Protein AF-A0A7V0TA65-F1 (afdb_monomer_lite)

Foldseek 3Di:
DDDDDDDPVVVVVVVVVVVVVVVVVVVVPDQDPVLCVCVVVCVVVLVLVVNLVSLVVCCVPRPDPLALLVSLLSNLVSCLSVVVLVSNLVSLVSNLVQLVVLVVVVVVCVVVCVPRNCVPGRDNDDPVSNVVSVVSND

Structure (mmCIF, N/CA/C/O backbone):
data_AF-A0A7V0TA65-F1
#
_entry.id   AF-A0A7V0TA65-F1
#
loop_
_atom_site.group_PDB
_atom_site.id
_atom_site.type_symbol
_atom_site.label_atom_id
_atom_site.label_alt_id
_atom_site.label_comp_id
_atom_site.label_asym_id
_atom_site.label_entity_id
_atom_site.label_seq_id
_atom_site.pdbx_PDB_ins_code
_atom_site.Cartn_x
_atom_site.Cartn_y
_atom_site.Cartn_z
_atom_site.occupancy
_atom_site.B_iso_or_equiv
_atom_site.auth_seq_id
_atom_site.auth_comp_id
_atom_site.auth_asym_id
_atom_site.auth_atom_id
_atom_site.pdbx_PDB_model_num
ATOM 1 N N . MET A 1 1 ? -48.095 17.249 35.371 1.00 42.44 1 MET A N 1
ATOM 2 C CA . MET A 1 1 ? -46.787 17.511 34.733 1.00 42.44 1 MET A CA 1
ATOM 3 C C . MET A 1 1 ? -47.054 17.743 33.255 1.00 42.44 1 MET A C 1
ATOM 5 O O . MET A 1 1 ? -47.384 16.795 32.558 1.00 42.44 1 MET A O 1
ATOM 9 N N . VAL A 1 2 ? -47.081 19.003 32.816 1.00 49.28 2 VAL A N 1
ATOM 10 C CA . VAL A 1 2 ? -47.398 19.366 31.425 1.00 49.28 2 VAL A CA 1
ATOM 11 C C . VAL A 1 2 ? -46.087 19.382 30.645 1.00 49.28 2 VAL A C 1
ATOM 13 O O . VAL A 1 2 ? -45.233 20.221 30.912 1.00 49.28 2 VAL A O 1
ATOM 16 N N . ASN A 1 3 ? -45.913 18.438 29.719 1.00 54.88 3 ASN A N 1
ATOM 17 C CA . ASN A 1 3 ? -44.840 18.503 28.731 1.00 54.88 3 ASN A CA 1
ATOM 18 C C . ASN A 1 3 ? -45.183 19.612 27.732 1.00 54.88 3 ASN A C 1
ATOM 20 O O . ASN A 1 3 ? -46.124 19.488 26.949 1.00 54.88 3 ASN A O 1
ATOM 24 N N . SER A 1 4 ? -44.438 20.712 27.789 1.00 61.41 4 SER A N 1
ATOM 25 C CA . SER A 1 4 ? -44.542 21.827 26.852 1.00 61.41 4 SER A CA 1
ATOM 26 C C . SER A 1 4 ? -44.168 21.357 25.443 1.00 61.41 4 SER A C 1
ATOM 28 O O . SER A 1 4 ? -43.025 20.970 25.202 1.00 61.41 4 SER A O 1
ATOM 30 N N . MET A 1 5 ? -45.123 21.378 24.507 1.00 60.41 5 MET A N 1
ATOM 31 C CA . MET A 1 5 ? -44.861 21.075 23.095 1.00 60.41 5 MET A CA 1
ATOM 32 C C . MET A 1 5 ? -43.841 22.072 22.515 1.00 60.41 5 MET A C 1
ATOM 34 O O . MET A 1 5 ? -43.979 23.280 22.734 1.00 60.41 5 MET A O 1
ATOM 38 N N . PRO A 1 6 ? -42.831 21.607 21.759 1.00 61.62 6 PRO A N 1
ATOM 39 C CA . PRO A 1 6 ? -41.876 22.498 21.118 1.00 61.62 6 PRO A CA 1
ATOM 40 C C . PRO A 1 6 ? -42.574 23.367 20.062 1.00 61.62 6 PRO A C 1
ATOM 42 O O . PRO A 1 6 ? -43.416 22.903 19.295 1.00 61.62 6 PRO A O 1
ATOM 45 N N . SER A 1 7 ? -42.208 24.651 20.019 1.00 71.94 7 SER A N 1
ATOM 46 C CA . SER A 1 7 ? -42.700 25.613 19.024 1.00 71.94 7 SER A CA 1
ATOM 47 C C . SER A 1 7 ? -42.449 25.117 17.594 1.00 71.94 7 SER A C 1
ATOM 49 O O . SER A 1 7 ? -41.381 24.583 17.295 1.00 71.94 7 SER A O 1
ATOM 51 N N . VAL A 1 8 ? -43.393 25.368 16.677 1.00 72.94 8 VAL A N 1
ATOM 52 C CA . VAL A 1 8 ? -43.311 24.995 15.247 1.00 72.94 8 VAL A CA 1
ATOM 53 C C . VAL A 1 8 ? -42.021 25.506 14.585 1.00 72.94 8 VAL A C 1
ATOM 55 O O . VAL A 1 8 ? -41.465 24.851 13.705 1.00 72.94 8 VAL A O 1
ATOM 58 N N . LYS A 1 9 ? -41.491 26.652 15.039 1.00 75.56 9 LYS A N 1
ATOM 59 C CA . LYS A 1 9 ? -40.189 27.172 14.585 1.00 75.56 9 LYS A CA 1
ATOM 60 C C . LYS A 1 9 ? -39.020 26.279 15.022 1.00 75.56 9 LYS A C 1
ATOM 62 O O . LYS A 1 9 ? -38.102 26.074 14.237 1.00 75.56 9 LYS A O 1
ATOM 67 N N . GLY A 1 10 ? -39.081 25.714 16.228 1.00 78.31 10 GLY A N 1
ATOM 68 C CA . GLY A 1 10 ? -38.089 24.768 16.746 1.00 78.31 10 GLY A CA 1
ATOM 69 C C . GLY A 1 10 ? -38.078 23.444 15.981 1.00 78.31 10 GLY A C 1
ATOM 70 O O . GLY A 1 10 ? -37.007 22.925 15.691 1.00 78.31 10 GLY A O 1
ATOM 71 N N . ILE A 1 11 ? -39.250 22.954 15.558 1.00 83.00 11 ILE A N 1
ATOM 72 C CA . ILE A 1 11 ? -39.364 21.745 14.721 1.00 83.00 11 ILE A CA 1
ATOM 73 C C . ILE A 1 11 ? -38.694 21.957 13.355 1.00 83.00 11 ILE A C 1
ATOM 75 O O . ILE A 1 11 ? -37.941 21.097 12.903 1.00 83.00 11 ILE A O 1
ATOM 79 N N . LYS A 1 12 ? -38.897 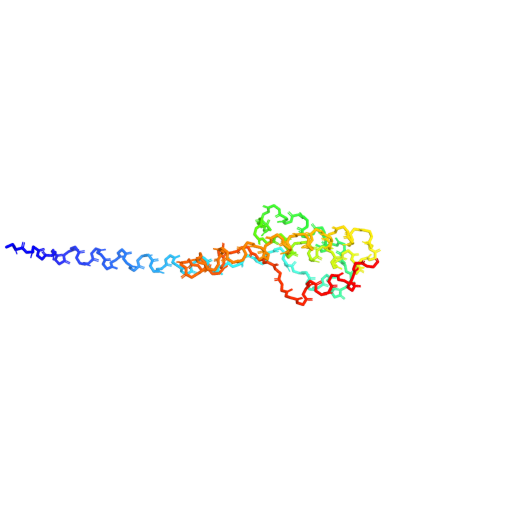23.122 12.721 1.00 84.75 12 LYS A N 1
ATOM 80 C CA . LYS A 1 12 ? -38.238 23.447 11.445 1.00 84.75 12 LYS A CA 1
ATOM 81 C C . LYS A 1 12 ? -36.722 23.585 11.586 1.00 84.75 12 LYS A C 1
ATOM 83 O O . LYS A 1 12 ? -35.996 23.067 10.748 1.00 84.75 12 LYS A O 1
ATOM 88 N N . ILE A 1 13 ? -36.238 24.233 12.650 1.00 88.06 13 ILE A N 1
ATOM 89 C CA . ILE A 1 13 ? -34.795 24.343 12.929 1.00 88.06 13 ILE A CA 1
ATOM 90 C C . ILE A 1 13 ? -34.179 22.951 13.124 1.00 88.06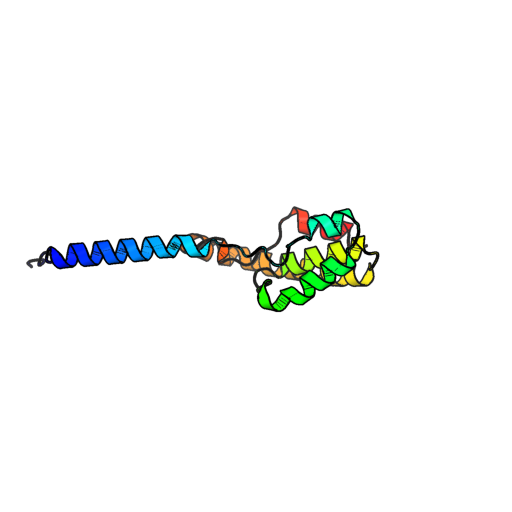 13 ILE A C 1
ATOM 92 O O . ILE A 1 13 ? -33.125 22.674 12.557 1.00 88.06 13 ILE A O 1
ATOM 96 N N . LEU A 1 14 ? -34.859 22.060 13.853 1.00 88.19 14 LEU A N 1
ATOM 97 C CA . LEU A 1 14 ? -34.402 20.686 14.057 1.00 88.19 14 LEU A CA 1
ATOM 98 C C . LEU A 1 14 ? -34.383 19.884 12.745 1.00 88.19 14 LEU A C 1
ATOM 100 O O . LEU A 1 14 ? -33.422 19.165 12.492 1.00 88.19 14 LEU A O 1
ATOM 104 N N . GLN A 1 15 ? -35.391 20.049 11.879 1.00 87.38 15 GLN A N 1
ATOM 105 C CA . GLN A 1 15 ? -35.395 19.438 10.544 1.00 87.38 15 GLN A CA 1
ATOM 106 C C . GLN A 1 15 ? -34.244 19.944 9.668 1.00 87.38 15 GLN A C 1
ATOM 108 O O . GLN A 1 15 ? -33.572 19.132 9.039 1.00 87.38 15 GLN A O 1
ATOM 113 N N . TYR A 1 16 ? -33.976 21.254 9.634 1.00 91.88 16 TYR A N 1
ATOM 114 C CA . TYR A 1 16 ? -32.860 21.795 8.850 1.00 91.88 16 TYR A CA 1
ATOM 115 C C . TYR A 1 16 ? -31.499 21.343 9.389 1.00 91.88 16 TYR A C 1
ATOM 117 O O . TYR A 1 16 ? -30.620 21.010 8.598 1.00 91.88 16 TYR A O 1
ATOM 125 N N . ALA A 1 17 ? -31.336 21.267 10.713 1.00 90.44 17 ALA A N 1
ATOM 126 C CA . ALA A 1 17 ? -30.125 20.737 11.336 1.00 90.44 17 ALA A CA 1
ATOM 127 C C . ALA A 1 17 ? -29.915 19.251 10.999 1.00 90.44 17 ALA A C 1
ATOM 129 O O . ALA A 1 17 ? -28.808 18.854 10.645 1.00 90.44 17 ALA A O 1
ATOM 130 N N . LEU A 1 18 ? -30.980 18.443 11.034 1.00 89.56 18 LEU A N 1
ATOM 131 C CA . LEU A 1 18 ? -30.920 17.028 10.668 1.00 89.56 18 LEU A CA 1
ATOM 132 C C . LEU A 1 18 ? -30.574 16.832 9.183 1.00 89.56 18 LEU A C 1
ATOM 134 O O . LEU A 1 18 ? -29.729 16.004 8.859 1.00 89.56 18 LEU A O 1
ATOM 138 N N . ILE A 1 19 ? -31.171 17.625 8.285 1.00 88.12 19 ILE A N 1
ATOM 139 C CA . ILE A 1 19 ? -30.848 17.606 6.849 1.00 88.12 19 ILE A CA 1
ATOM 140 C C . ILE A 1 19 ? -29.378 17.986 6.622 1.00 88.12 19 ILE A C 1
ATOM 142 O O . ILE A 1 19 ? -28.698 17.326 5.842 1.00 88.12 19 ILE A O 1
ATOM 146 N N . LEU A 1 20 ? -28.860 18.996 7.329 1.00 85.25 20 LEU A N 1
ATOM 147 C CA . LEU A 1 20 ? -27.457 19.405 7.218 1.00 85.25 20 LEU A CA 1
ATOM 148 C C . LEU A 1 20 ? -26.494 18.283 7.650 1.00 85.25 20 LEU A C 1
ATOM 150 O O . LEU A 1 20 ? -25.510 18.032 6.960 1.00 85.25 20 LEU A O 1
ATOM 154 N N . ILE A 1 21 ? -26.811 17.571 8.738 1.00 83.38 21 ILE A N 1
ATOM 155 C CA . ILE A 1 21 ? -26.018 16.432 9.235 1.00 83.38 21 ILE A CA 1
ATOM 156 C C . ILE A 1 21 ? -25.995 15.289 8.209 1.00 83.38 21 ILE A C 1
ATOM 158 O O . ILE A 1 21 ? -24.928 14.752 7.906 1.00 83.38 21 ILE A O 1
ATOM 162 N N . ILE A 1 22 ? -27.148 14.952 7.625 1.00 80.75 22 ILE A N 1
ATOM 163 C CA . ILE A 1 22 ? -27.251 13.883 6.618 1.00 80.75 22 ILE A CA 1
ATOM 164 C C . ILE A 1 22 ? -26.439 14.235 5.364 1.00 80.75 22 ILE A C 1
ATOM 166 O O . ILE A 1 22 ? -25.742 13.379 4.826 1.00 80.75 22 ILE A O 1
ATOM 170 N N . MET A 1 23 ? -26.456 15.499 4.928 1.00 74.56 23 MET A N 1
ATOM 171 C CA . MET A 1 23 ? -25.696 15.938 3.750 1.00 74.56 23 MET A CA 1
ATOM 172 C C . MET A 1 23 ? -24.175 15.872 3.963 1.00 74.56 23 MET A C 1
ATOM 174 O O . MET A 1 23 ? -23.442 15.598 3.014 1.00 74.56 23 MET A O 1
ATOM 178 N N . THR A 1 24 ? -23.682 16.063 5.192 1.00 68.44 24 THR A N 1
ATOM 179 C CA . THR A 1 24 ? -22.245 15.907 5.493 1.00 68.44 24 THR A CA 1
ATOM 180 C C . THR A 1 24 ? -21.780 14.452 5.570 1.00 68.44 24 THR A C 1
ATOM 182 O O . THR A 1 24 ? -20.591 14.189 5.400 1.00 68.44 24 THR A O 1
ATOM 185 N N . ALA A 1 25 ? -22.690 13.495 5.771 1.00 66.69 25 ALA A N 1
ATOM 186 C CA . ALA A 1 25 ? -22.336 12.084 5.912 1.00 66.69 25 ALA A CA 1
ATOM 187 C C . ALA A 1 25 ? -21.866 11.435 4.594 1.00 66.69 25 ALA A C 1
ATOM 189 O O . ALA A 1 25 ? -21.043 10.527 4.634 1.00 66.69 25 ALA A O 1
ATOM 190 N N . CYS A 1 26 ? -22.319 11.914 3.428 1.00 64.06 26 CYS A N 1
ATOM 191 C CA . CYS A 1 26 ? -21.926 11.340 2.133 1.00 64.06 26 CYS A CA 1
ATOM 192 C C . CYS A 1 26 ? -20.501 11.719 1.686 1.00 64.06 26 CYS A C 1
ATOM 194 O O . CYS A 1 26 ? -19.891 10.983 0.913 1.00 64.06 26 CYS A O 1
ATOM 196 N N . ALA A 1 27 ? -19.945 12.837 2.166 1.00 59.72 27 ALA A N 1
ATOM 197 C CA . ALA A 1 27 ? -18.637 13.337 1.720 1.00 59.72 27 ALA A CA 1
ATOM 198 C C . ALA A 1 27 ? -17.440 12.523 2.258 1.00 59.72 27 ALA A C 1
ATOM 200 O O . ALA A 1 27 ? -16.347 12.599 1.707 1.00 59.72 27 ALA A O 1
ATOM 201 N N . SER A 1 28 ? -17.635 11.721 3.309 1.00 56.84 28 SER A N 1
ATOM 202 C CA . SER A 1 28 ? -16.578 10.929 3.961 1.00 56.84 28 SER A CA 1
ATOM 203 C C . SER A 1 28 ? -16.194 9.640 3.217 1.00 56.84 28 SER A C 1
ATOM 205 O O . SER A 1 28 ? -15.320 8.907 3.674 1.00 56.84 28 SER A O 1
ATOM 207 N N . THR A 1 29 ? -16.830 9.358 2.075 1.00 59.06 29 THR A N 1
ATOM 208 C CA . THR A 1 29 ? -16.591 8.154 1.256 1.00 59.06 29 THR A CA 1
ATOM 209 C C . THR A 1 29 ? -15.639 8.385 0.079 1.00 59.06 29 THR A C 1
ATOM 211 O O . THR A 1 29 ? -15.370 7.458 -0.679 1.00 59.06 29 THR A O 1
ATOM 214 N N . GLN A 1 30 ? -15.114 9.601 -0.095 1.00 60.34 30 GLN A N 1
ATOM 215 C CA . GLN A 1 30 ? -14.204 9.905 -1.196 1.00 60.34 30 GLN A CA 1
ATOM 216 C C . GLN A 1 30 ? -12.795 9.358 -0.914 1.00 60.34 30 GLN A C 1
ATOM 218 O O . GLN A 1 30 ? -12.036 9.935 -0.137 1.00 60.34 30 GLN A O 1
ATOM 223 N N . THR A 1 31 ? -12.450 8.250 -1.569 1.00 64.56 31 THR A N 1
ATOM 224 C CA . THR A 1 31 ? -11.084 7.713 -1.624 1.00 64.56 31 THR A CA 1
ATOM 225 C C . THR A 1 31 ? -10.272 8.493 -2.659 1.00 64.56 31 THR A C 1
ATOM 227 O O . THR A 1 31 ? -10.676 8.587 -3.817 1.00 64.56 31 THR A O 1
ATOM 230 N N . SER A 1 32 ? -9.136 9.063 -2.248 1.00 66.81 32 SER A N 1
ATOM 231 C CA . SER A 1 32 ? -8.153 9.661 -3.161 1.00 66.81 32 SER A CA 1
ATOM 232 C C . SER A 1 32 ? -7.434 8.552 -3.932 1.00 66.81 32 SER A C 1
ATOM 234 O O . SER A 1 32 ? -6.937 7.602 -3.327 1.00 66.81 32 SER A O 1
ATOM 236 N N . THR A 1 33 ? -7.401 8.655 -5.261 1.00 75.44 33 THR A N 1
ATOM 237 C CA . THR A 1 33 ? -6.678 7.727 -6.151 1.00 75.44 33 THR A CA 1
ATOM 238 C C . THR A 1 33 ? -5.551 8.426 -6.913 1.00 75.44 33 THR A C 1
ATOM 240 O O . THR A 1 33 ? -5.027 7.876 -7.881 1.00 75.44 33 THR A O 1
ATOM 243 N N . GLU A 1 34 ? -5.187 9.653 -6.523 1.00 76.62 34 GLU A N 1
ATOM 244 C CA . GLU A 1 34 ? -4.168 10.458 -7.213 1.00 76.62 34 GLU A CA 1
ATOM 245 C C . GLU A 1 34 ? -2.804 9.750 -7.242 1.00 76.62 34 GLU A C 1
ATOM 247 O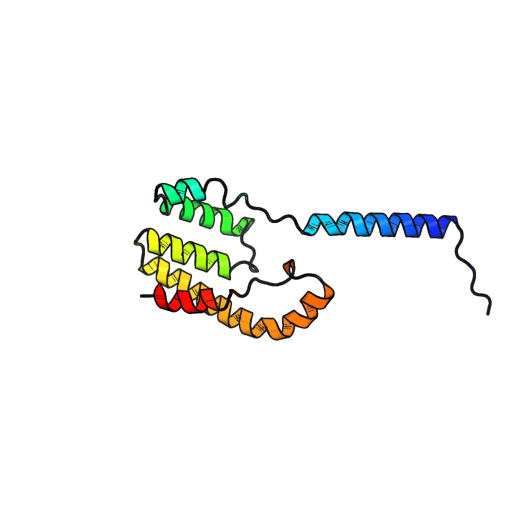 O . GLU A 1 34 ? -2.089 9.814 -8.242 1.00 76.62 34 GLU A O 1
ATOM 252 N N . GLN A 1 35 ? -2.473 9.006 -6.184 1.00 73.94 35 GLN A N 1
ATOM 253 C CA . GLN A 1 35 ? -1.250 8.211 -6.066 1.00 73.94 35 GLN A CA 1
ATOM 254 C C . GLN A 1 35 ? -1.133 7.078 -7.090 1.00 73.94 35 GLN A C 1
ATOM 256 O O . GLN A 1 35 ? -0.025 6.600 -7.305 1.00 73.94 35 GLN A O 1
ATOM 261 N N . PHE A 1 36 ? -2.233 6.684 -7.736 1.00 81.31 36 PHE A N 1
ATOM 262 C CA . PHE A 1 36 ? -2.258 5.635 -8.760 1.00 81.31 36 PHE A CA 1
ATOM 263 C C . PHE A 1 36 ? -2.440 6.188 -10.179 1.00 81.31 36 PHE A C 1
ATOM 265 O O . PHE A 1 36 ? -2.658 5.442 -11.138 1.00 81.31 36 PHE A O 1
ATOM 272 N N . ALA A 1 37 ? -2.380 7.514 -10.346 1.00 85.62 37 ALA A N 1
ATOM 273 C CA . ALA A 1 37 ? -2.520 8.130 -11.655 1.00 85.62 37 ALA A CA 1
ATOM 274 C C . ALA A 1 37 ? -1.446 7.594 -12.617 1.00 85.62 37 ALA A C 1
ATOM 276 O O . ALA A 1 37 ? -0.251 7.719 -12.355 1.00 85.62 37 ALA A O 1
ATOM 277 N N . ASN A 1 38 ? -1.889 7.035 -13.748 1.00 88.94 38 ASN A N 1
ATOM 278 C CA . ASN A 1 38 ? -1.059 6.428 -14.800 1.00 88.94 38 ASN A CA 1
ATOM 279 C C . ASN A 1 38 ? -0.272 5.169 -14.396 1.00 88.94 38 ASN A C 1
ATOM 281 O O . ASN A 1 38 ? 0.489 4.658 -15.219 1.00 88.94 38 ASN A O 1
ATOM 285 N N . THR A 1 39 ? -0.477 4.631 -13.191 1.00 90.00 39 THR A N 1
ATOM 286 C CA . THR A 1 39 ? 0.232 3.434 -12.722 1.00 90.00 39 THR A CA 1
ATOM 287 C C . THR A 1 39 ? 0.018 2.243 -13.659 1.00 90.00 39 THR A C 1
ATOM 289 O O . THR A 1 39 ? 0.986 1.571 -13.999 1.00 90.00 39 THR A O 1
ATOM 292 N N . ASP A 1 40 ? -1.198 2.035 -14.172 1.00 90.38 40 ASP A N 1
ATOM 293 C CA . ASP A 1 40 ? -1.497 0.931 -15.098 1.00 90.38 40 ASP A CA 1
ATOM 294 C C . ASP A 1 40 ? -0.641 0.969 -16.374 1.00 90.38 40 ASP A C 1
ATOM 296 O O . ASP A 1 40 ? -0.098 -0.052 -16.794 1.00 90.38 40 ASP A O 1
ATOM 300 N N . ASP A 1 41 ? -0.473 2.144 -16.988 1.00 93.56 41 ASP A N 1
ATOM 301 C CA . ASP A 1 41 ? 0.343 2.302 -18.199 1.00 93.56 41 ASP A CA 1
ATOM 302 C C . ASP A 1 41 ? 1.828 2.034 -17.915 1.00 93.56 41 ASP A C 1
ATOM 304 O O . ASP A 1 41 ? 2.513 1.389 -18.712 1.00 93.56 41 ASP A O 1
ATOM 308 N N . MET A 1 42 ? 2.316 2.467 -16.752 1.00 94.31 42 MET A N 1
ATOM 309 C CA . MET A 1 42 ? 3.690 2.221 -16.311 1.00 94.31 42 MET A CA 1
ATOM 310 C C . MET A 1 42 ? 3.927 0.728 -16.058 1.00 94.31 42 MET A C 1
ATOM 312 O O . MET A 1 42 ? 4.912 0.172 -16.545 1.00 94.31 42 MET A O 1
ATOM 316 N N . LEU A 1 43 ? 2.988 0.050 -15.389 1.00 93.75 43 LEU A N 1
ATOM 317 C CA . LEU A 1 43 ? 3.040 -1.394 -15.149 1.00 93.75 43 LEU A CA 1
ATOM 318 C C . LEU A 1 43 ? 3.004 -2.199 -16.451 1.00 93.75 43 LEU A C 1
ATOM 320 O O . LEU A 1 43 ? 3.796 -3.127 -16.613 1.00 93.75 43 LEU A O 1
ATOM 324 N N . LEU A 1 44 ? 2.149 -1.823 -17.407 1.00 93.69 44 LEU A N 1
ATOM 325 C CA . LEU A 1 44 ? 2.073 -2.474 -18.722 1.00 93.69 44 LEU A CA 1
ATOM 326 C C . LEU A 1 44 ? 3.376 -2.353 -19.524 1.00 93.69 44 LEU A C 1
ATOM 328 O O . LEU A 1 44 ? 3.681 -3.221 -20.342 1.00 93.69 44 LEU A O 1
ATOM 332 N N . ARG A 1 45 ? 4.155 -1.294 -19.289 1.00 95.81 45 ARG A N 1
ATOM 333 C CA . ARG A 1 45 ? 5.477 -1.081 -19.901 1.00 95.81 45 ARG A CA 1
ATOM 334 C C . ARG A 1 45 ? 6.623 -1.703 -19.099 1.00 95.81 45 ARG A C 1
ATOM 336 O O . ARG A 1 45 ? 7.762 -1.645 -19.556 1.00 95.81 45 ARG A O 1
ATOM 343 N N . GLY A 1 46 ? 6.340 -2.286 -17.932 1.00 94.56 46 GLY A N 1
ATOM 344 C CA . GLY A 1 46 ? 7.349 -2.822 -17.017 1.00 94.56 46 GLY A CA 1
ATOM 345 C C . GLY A 1 46 ? 8.155 -1.747 -16.279 1.00 94.56 46 GLY A C 1
ATOM 346 O O . GLY A 1 46 ? 9.232 -2.039 -15.764 1.00 94.56 46 GLY A O 1
ATOM 347 N N . ASP A 1 47 ? 7.666 -0.505 -16.219 1.00 96.50 47 ASP A N 1
ATOM 348 C CA . ASP A 1 47 ? 8.327 0.601 -15.517 1.00 96.50 47 ASP A CA 1
ATOM 349 C C . ASP A 1 47 ? 8.014 0.576 -14.012 1.00 96.50 47 ASP A C 1
ATOM 351 O O . ASP A 1 47 ? 7.411 1.484 -13.435 1.00 96.50 47 ASP A O 1
ATOM 355 N N . TYR A 1 48 ? 8.410 -0.517 -13.360 1.00 96.56 48 TYR A N 1
ATOM 356 C CA . TYR A 1 48 ? 8.171 -0.730 -11.933 1.00 96.56 48 TYR A CA 1
ATOM 357 C C . TYR A 1 48 ? 8.886 0.311 -11.069 1.00 96.56 48 TYR A C 1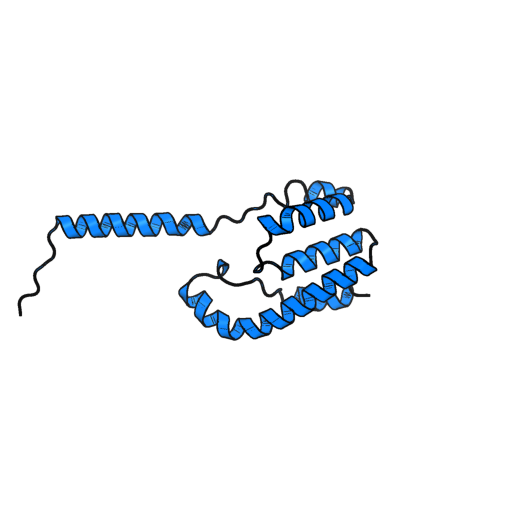
ATOM 359 O O . TYR A 1 48 ? 8.366 0.724 -10.036 1.00 96.56 48 TYR A O 1
ATOM 367 N N . GLN A 1 49 ? 10.068 0.768 -11.496 1.00 96.44 49 GLN A N 1
ATOM 368 C CA . GLN A 1 49 ? 10.870 1.718 -10.730 1.00 96.44 49 GLN A CA 1
ATOM 369 C C . GLN A 1 49 ? 10.184 3.080 -10.616 1.00 96.44 49 GLN A C 1
ATOM 371 O O . GLN A 1 49 ? 10.209 3.687 -9.543 1.00 96.44 49 GLN A O 1
ATOM 376 N N . ALA A 1 50 ? 9.550 3.553 -11.689 1.00 95.25 50 ALA A N 1
ATOM 377 C CA . ALA A 1 50 ? 8.826 4.810 -11.641 1.00 95.25 50 ALA A CA 1
ATOM 378 C C . ALA A 1 50 ? 7.559 4.708 -10.770 1.00 95.25 50 ALA A C 1
ATOM 380 O O . ALA A 1 50 ? 7.265 5.647 -10.029 1.00 95.25 50 ALA A O 1
ATOM 381 N N . VAL A 1 51 ? 6.870 3.557 -10.767 1.00 95.50 51 VAL A N 1
ATOM 382 C CA . VAL A 1 51 ? 5.733 3.311 -9.857 1.00 95.50 51 VAL A CA 1
ATOM 383 C C . VAL A 1 51 ? 6.196 3.265 -8.397 1.00 95.50 51 VAL A C 1
ATOM 385 O O . VAL A 1 51 ? 5.582 3.897 -7.543 1.00 95.50 51 VAL A O 1
ATOM 388 N N . ILE A 1 52 ? 7.320 2.604 -8.097 1.00 96.06 52 ILE A N 1
ATOM 389 C CA . ILE A 1 52 ? 7.918 2.603 -6.749 1.00 96.06 52 ILE A CA 1
ATOM 390 C C . ILE A 1 52 ? 8.156 4.038 -6.270 1.00 96.06 52 ILE A C 1
ATOM 392 O O . ILE A 1 52 ? 7.710 4.411 -5.187 1.00 96.06 52 ILE A O 1
ATOM 396 N N . SER A 1 53 ? 8.802 4.870 -7.092 1.00 94.88 53 SER A N 1
ATOM 397 C CA . SER A 1 53 ? 9.069 6.269 -6.737 1.00 94.88 53 SER A CA 1
ATOM 398 C C . SER A 1 53 ? 7.791 7.091 -6.544 1.00 94.88 53 SER A C 1
ATOM 400 O O . SER A 1 53 ? 7.745 7.941 -5.655 1.00 94.88 53 SER A O 1
ATOM 402 N N . GLN A 1 54 ? 6.746 6.832 -7.337 1.00 92.62 54 GLN A N 1
ATOM 403 C CA . GLN A 1 54 ? 5.432 7.457 -7.173 1.00 92.62 54 GLN A CA 1
ATOM 404 C C . GLN A 1 54 ? 4.806 7.104 -5.816 1.00 92.62 54 GLN A C 1
ATOM 406 O O . GLN A 1 54 ? 4.371 8.004 -5.093 1.00 92.62 54 GLN A O 1
ATOM 411 N N . LEU A 1 55 ? 4.796 5.821 -5.444 1.00 91.62 55 LEU A N 1
ATOM 412 C CA . LEU A 1 55 ? 4.219 5.352 -4.181 1.00 91.62 55 LEU A CA 1
ATOM 413 C C . LEU A 1 55 ? 5.008 5.855 -2.967 1.00 91.62 55 LEU A C 1
ATOM 415 O O . LEU A 1 55 ? 4.409 6.334 -2.003 1.00 91.62 55 LEU A O 1
ATOM 419 N N . GLU A 1 56 ? 6.341 5.816 -3.018 1.00 92.31 56 GLU A N 1
ATOM 420 C CA . GLU A 1 56 ? 7.197 6.330 -1.943 1.00 92.31 56 GLU A CA 1
ATOM 421 C C . GLU A 1 56 ? 7.010 7.841 -1.733 1.00 92.31 56 GLU A C 1
ATOM 423 O O . GLU A 1 56 ? 6.934 8.301 -0.592 1.00 92.31 56 GLU A O 1
ATOM 428 N N . ALA A 1 57 ? 6.873 8.618 -2.813 1.00 90.62 57 ALA A N 1
ATOM 429 C CA . ALA A 1 57 ? 6.612 10.057 -2.731 1.00 90.62 57 ALA A CA 1
ATOM 430 C C . ALA A 1 57 ? 5.216 10.373 -2.168 1.00 90.62 57 ALA A C 1
ATOM 432 O O . ALA A 1 57 ? 5.031 11.389 -1.495 1.00 90.62 57 ALA A O 1
ATOM 433 N N . ALA A 1 58 ? 4.239 9.503 -2.426 1.00 86.25 58 ALA A N 1
ATOM 434 C CA . ALA A 1 58 ? 2.874 9.645 -1.934 1.00 86.25 58 ALA A CA 1
ATOM 435 C C . ALA A 1 58 ? 2.697 9.175 -0.481 1.00 86.25 58 ALA A C 1
ATOM 437 O O . ALA A 1 58 ? 1.679 9.506 0.128 1.00 86.25 58 ALA A O 1
ATOM 438 N N . LYS A 1 59 ? 3.668 8.446 0.090 1.00 83.62 59 LYS A N 1
ATOM 439 C CA . LYS A 1 59 ? 3.570 7.793 1.405 1.00 83.62 59 LYS A CA 1
ATOM 440 C C . LYS A 1 59 ? 2.957 8.686 2.484 1.00 83.62 59 LYS A C 1
ATOM 442 O O . LYS A 1 59 ? 1.928 8.348 3.046 1.00 83.62 59 LYS A O 1
ATOM 447 N N . GLU A 1 60 ? 3.552 9.845 2.745 1.00 77.31 60 GLU A N 1
ATOM 448 C CA . GLU A 1 60 ? 3.132 10.705 3.862 1.00 77.31 60 GLU A CA 1
ATOM 449 C C . GLU A 1 60 ? 1.797 11.432 3.612 1.00 77.31 60 GLU A C 1
ATOM 451 O O . GLU A 1 60 ? 1.146 11.875 4.559 1.00 77.31 60 GLU A O 1
ATOM 456 N N . LYS A 1 61 ? 1.381 11.583 2.346 1.00 74.44 61 LYS A N 1
ATOM 457 C CA . LYS A 1 61 ? 0.163 12.319 1.967 1.00 74.44 61 LYS A CA 1
ATOM 458 C C . LYS A 1 61 ? -1.046 11.395 1.813 1.00 74.44 61 LYS A C 1
ATOM 460 O O . LYS A 1 61 ? -2.140 11.751 2.248 1.00 74.44 61 LYS A O 1
ATOM 465 N N . GLU A 1 62 ? -0.846 10.232 1.204 1.00 70.06 62 GLU A N 1
ATOM 466 C CA . GLU A 1 62 ? -1.923 9.358 0.728 1.00 70.06 62 GLU A CA 1
ATOM 467 C C . GLU A 1 62 ? -1.996 8.038 1.513 1.00 70.06 62 GLU A C 1
ATOM 469 O O . GLU A 1 62 ? -3.092 7.516 1.703 1.00 70.06 62 GLU A O 1
ATOM 474 N N . TYR A 1 63 ? -0.877 7.534 2.054 1.00 70.62 63 TYR A N 1
ATOM 475 C CA . TYR A 1 63 ? -0.861 6.324 2.882 1.00 70.62 63 TYR A CA 1
ATOM 476 C C . TYR A 1 63 ? -0.878 6.684 4.363 1.00 70.62 63 TYR A C 1
ATOM 478 O O . TYR A 1 63 ? 0.145 6.922 5.009 1.00 70.62 63 TYR A O 1
ATOM 486 N N . LYS A 1 64 ? -2.078 6.704 4.937 1.00 74.81 64 LYS A N 1
ATOM 487 C CA . LYS A 1 64 ? -2.223 6.851 6.386 1.00 74.81 64 LYS A CA 1
ATOM 488 C C . LYS A 1 64 ? -1.736 5.578 7.076 1.00 74.81 64 LYS A C 1
ATOM 490 O O . LYS A 1 64 ? -1.707 4.505 6.482 1.00 74.81 64 LYS A O 1
ATOM 495 N N . ALA A 1 65 ? -1.438 5.671 8.374 1.00 71.38 65 ALA A N 1
ATOM 496 C CA . ALA A 1 65 ? -1.055 4.509 9.187 1.00 71.38 65 ALA A CA 1
ATOM 497 C C . ALA A 1 65 ? -2.040 3.327 9.054 1.00 71.38 65 ALA A C 1
ATOM 499 O O . ALA A 1 65 ? -1.630 2.171 9.126 1.00 71.38 65 ALA A O 1
ATOM 500 N N . LYS A 1 66 ? -3.318 3.635 8.797 1.00 73.81 66 LYS A N 1
ATOM 501 C CA . LYS A 1 66 ? -4.396 2.670 8.591 1.00 73.81 66 LYS A CA 1
ATOM 502 C C . LYS A 1 66 ? -4.277 1.830 7.307 1.00 73.81 66 LYS A C 1
ATOM 504 O O . LYS A 1 66 ? -4.851 0.752 7.243 1.00 73.81 66 LYS A O 1
ATOM 509 N N . ASP A 1 67 ? -3.514 2.300 6.320 1.00 83.81 67 ASP A N 1
ATOM 510 C CA . ASP A 1 67 ? -3.340 1.677 5.000 1.00 83.81 67 ASP A CA 1
ATOM 511 C C . ASP A 1 67 ? -1.935 1.047 4.857 1.00 83.81 67 ASP A C 1
ATOM 513 O O . ASP A 1 67 ? -1.478 0.729 3.759 1.00 83.81 67 ASP A O 1
ATOM 517 N N . ARG A 1 68 ? -1.214 0.871 5.977 1.00 89.25 68 ARG A N 1
ATOM 518 C CA . ARG A 1 68 ? 0.183 0.402 5.987 1.00 89.25 68 ARG A CA 1
ATOM 519 C C . ARG A 1 68 ? 0.370 -0.994 5.384 1.00 89.25 68 ARG A C 1
ATOM 521 O O . ARG A 1 68 ? 1.412 -1.239 4.790 1.00 89.25 68 ARG A O 1
ATOM 528 N N . VAL A 1 69 ? -0.614 -1.888 5.529 1.00 92.62 69 VAL A N 1
ATOM 529 C CA . VAL A 1 69 ? -0.556 -3.241 4.948 1.00 92.62 69 VAL A CA 1
ATOM 530 C C . VAL A 1 69 ? -0.506 -3.146 3.423 1.00 92.62 69 VAL A C 1
ATOM 532 O O . VAL A 1 69 ? 0.430 -3.673 2.830 1.00 92.62 69 VAL A O 1
ATOM 535 N N . LEU A 1 70 ? -1.421 -2.383 2.807 1.00 91.38 70 LEU A N 1
ATOM 536 C CA . LEU A 1 70 ? -1.437 -2.150 1.355 1.00 91.38 70 LEU A CA 1
ATOM 537 C C . LEU A 1 70 ? -0.127 -1.535 0.871 1.00 91.38 70 LEU A C 1
ATOM 539 O O . LEU A 1 70 ? 0.483 -2.041 -0.062 1.00 91.38 70 LEU A O 1
ATOM 543 N N . TYR A 1 71 ? 0.356 -0.498 1.560 1.00 92.62 71 TYR A N 1
ATOM 544 C CA . TYR A 1 71 ? 1.616 0.154 1.203 1.00 92.62 71 TYR A CA 1
ATOM 545 C C . TYR A 1 71 ? 2.794 -0.832 1.133 1.00 92.62 71 TYR A C 1
ATOM 547 O O . TYR A 1 71 ? 3.613 -0.781 0.213 1.00 92.62 71 TYR A O 1
ATOM 555 N N . TYR A 1 72 ? 2.900 -1.727 2.119 1.00 95.75 72 TYR A N 1
ATOM 556 C CA . TYR A 1 72 ? 3.974 -2.714 2.171 1.00 95.75 72 TYR A CA 1
ATOM 557 C C . TYR A 1 72 ? 3.794 -3.844 1.153 1.00 95.75 72 TYR A C 1
ATOM 559 O O . TYR A 1 72 ? 4.787 -4.263 0.559 1.00 95.75 72 TYR A O 1
ATOM 567 N N . LEU A 1 73 ? 2.563 -4.305 0.916 1.00 95.81 73 LEU A N 1
ATOM 568 C CA . LEU A 1 73 ? 2.267 -5.297 -0.119 1.00 95.81 73 LEU A CA 1
ATOM 569 C C . LEU A 1 73 ? 2.611 -4.763 -1.513 1.00 95.81 73 LEU A C 1
ATOM 571 O O . LEU A 1 73 ? 3.366 -5.410 -2.242 1.00 95.81 73 LEU A O 1
ATOM 575 N N . ASP A 1 74 ? 2.147 -3.559 -1.849 1.00 94.38 74 ASP A N 1
ATOM 576 C CA . ASP A 1 74 ? 2.367 -2.943 -3.159 1.00 94.38 74 ASP A CA 1
ATOM 577 C C . ASP 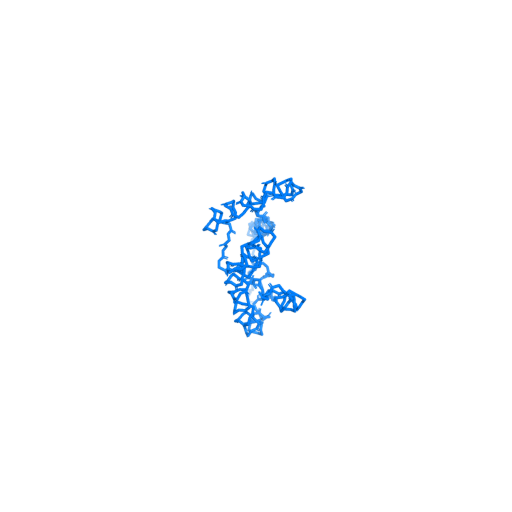A 1 74 ? 3.859 -2.750 -3.440 1.00 94.38 74 ASP A C 1
ATOM 579 O O . ASP A 1 74 ? 4.362 -3.182 -4.479 1.00 94.38 74 ASP A O 1
ATOM 583 N N . LEU A 1 75 ? 4.610 -2.165 -2.498 1.00 96.31 75 LEU A N 1
ATOM 584 C CA . LEU A 1 75 ? 6.056 -2.002 -2.669 1.00 96.31 75 LEU A CA 1
ATOM 585 C C . LEU A 1 75 ? 6.795 -3.337 -2.701 1.00 96.31 75 LEU A C 1
ATOM 587 O O . LEU A 1 75 ? 7.724 -3.493 -3.496 1.00 96.31 75 LEU A O 1
ATOM 591 N N . GLY A 1 76 ? 6.382 -4.308 -1.887 1.00 96.81 76 GLY A N 1
ATOM 592 C CA . GLY A 1 76 ? 6.937 -5.656 -1.911 1.00 96.81 76 GLY A CA 1
ATOM 593 C C . GLY A 1 76 ? 6.810 -6.300 -3.291 1.00 96.81 76 GLY A C 1
ATOM 594 O O . GLY A 1 76 ? 7.804 -6.778 -3.846 1.00 96.81 76 GLY A O 1
ATOM 595 N N . MET A 1 77 ? 5.619 -6.232 -3.886 1.00 96.88 77 MET A N 1
ATOM 596 C CA . MET A 1 77 ? 5.336 -6.781 -5.212 1.00 96.88 77 MET A CA 1
ATOM 597 C C . MET A 1 77 ? 6.028 -6.007 -6.334 1.00 96.88 77 MET A C 1
ATOM 599 O O . MET A 1 77 ? 6.616 -6.613 -7.230 1.00 96.88 77 MET A O 1
ATOM 603 N N . LEU A 1 78 ? 6.024 -4.675 -6.286 1.00 96.94 78 LEU A N 1
ATOM 604 C CA . LEU A 1 78 ? 6.723 -3.856 -7.277 1.00 96.94 78 LEU A CA 1
ATOM 605 C C . LEU A 1 78 ? 8.228 -4.121 -7.263 1.00 96.94 78 LEU A C 1
ATOM 607 O O . LEU A 1 78 ? 8.838 -4.270 -8.322 1.00 96.94 78 LEU A O 1
ATOM 611 N N . HIS A 1 79 ? 8.832 -4.235 -6.077 1.00 97.75 79 HIS A N 1
ATOM 612 C CA . HIS A 1 79 ? 10.236 -4.614 -5.960 1.00 97.75 79 HIS A CA 1
ATOM 613 C C . HIS A 1 79 ? 10.492 -6.034 -6.468 1.00 97.75 79 HIS A C 1
ATOM 615 O O . HIS A 1 79 ? 11.518 -6.241 -7.115 1.00 97.75 79 HIS A O 1
ATOM 621 N N . HIS A 1 80 ? 9.571 -6.978 -6.247 1.00 97.06 80 HIS A N 1
ATOM 622 C CA . HIS A 1 80 ? 9.673 -8.333 -6.791 1.00 97.06 80 HIS A CA 1
ATOM 623 C C . HIS A 1 80 ? 9.735 -8.311 -8.324 1.00 97.06 80 HIS A C 1
ATOM 625 O O . HIS A 1 80 ? 10.677 -8.831 -8.920 1.00 97.06 80 HIS A O 1
ATOM 631 N N . TYR A 1 81 ? 8.775 -7.645 -8.974 1.00 95.75 81 TYR A N 1
ATOM 632 C CA . TYR A 1 81 ? 8.726 -7.552 -10.437 1.00 95.75 81 TYR A CA 1
ATOM 633 C C . TYR A 1 81 ? 9.877 -6.729 -11.030 1.00 95.75 81 TYR A C 1
ATOM 635 O O . TYR A 1 81 ? 10.325 -7.005 -12.141 1.00 95.75 81 TYR A O 1
ATOM 643 N N . ALA A 1 82 ? 10.416 -5.772 -10.272 1.00 96.56 82 ALA A N 1
ATOM 644 C CA . ALA A 1 82 ? 11.628 -5.039 -10.630 1.00 96.56 82 ALA A CA 1
ATOM 645 C C . ALA A 1 82 ? 12.927 -5.859 -10.466 1.00 96.56 82 ALA A C 1
ATOM 647 O O . ALA A 1 82 ? 14.000 -5.353 -10.793 1.00 96.56 82 ALA A O 1
ATOM 648 N N . GLY A 1 83 ? 12.864 -7.087 -9.933 1.00 96.25 83 GLY A N 1
ATOM 649 C CA . GLY A 1 83 ? 14.031 -7.933 -9.650 1.00 96.25 83 GLY A CA 1
ATOM 650 C C . GLY A 1 83 ? 14.822 -7.531 -8.398 1.00 96.25 83 GLY A C 1
ATOM 651 O O . GLY A 1 83 ? 15.919 -8.036 -8.170 1.00 96.25 83 GLY A O 1
ATOM 652 N N . ASN A 1 84 ? 14.282 -6.631 -7.575 1.00 97.31 84 ASN A N 1
ATOM 653 C CA . ASN A 1 84 ? 14.884 -6.151 -6.331 1.00 97.31 84 ASN A CA 1
ATOM 654 C C . ASN A 1 84 ? 14.467 -7.045 -5.148 1.00 97.31 84 ASN A C 1
ATOM 656 O O . ASN A 1 84 ? 13.765 -6.591 -4.239 1.00 97.31 84 ASN A O 1
ATOM 660 N N . PHE A 1 85 ? 14.861 -8.318 -5.168 1.00 96.44 85 PHE A N 1
ATOM 661 C CA . PHE A 1 85 ? 14.344 -9.329 -4.239 1.00 96.44 85 PHE A CA 1
ATOM 662 C C . PHE A 1 85 ? 14.641 -9.033 -2.764 1.00 96.44 85 PHE A C 1
ATOM 664 O O . PHE A 1 85 ? 13.758 -9.226 -1.932 1.00 96.44 85 PHE A O 1
ATOM 671 N N . GLU A 1 86 ? 15.804 -8.473 -2.408 1.00 97.00 86 GLU A N 1
ATOM 672 C CA . GLU A 1 86 ? 16.072 -8.129 -1.002 1.00 97.00 86 GLU A CA 1
ATOM 673 C C . GLU A 1 86 ? 15.095 -7.071 -0.472 1.00 97.00 86 GLU A C 1
ATOM 675 O O . GLU A 1 86 ? 14.555 -7.213 0.626 1.00 97.00 86 GLU A O 1
ATOM 680 N N . LYS A 1 87 ? 14.825 -6.027 -1.267 1.00 97.38 87 LYS A N 1
ATOM 681 C CA . LYS A 1 87 ? 13.844 -4.993 -0.903 1.00 97.38 87 LYS A CA 1
ATOM 682 C C . LYS A 1 87 ? 12.424 -5.541 -0.903 1.00 97.38 87 LYS A C 1
ATOM 684 O O . LYS A 1 87 ? 11.636 -5.168 -0.039 1.00 97.38 87 LYS A O 1
ATOM 689 N N . SER A 1 88 ? 12.108 -6.421 -1.851 1.00 97.88 88 SER A N 1
ATOM 690 C CA . SER A 1 88 ? 10.826 -7.120 -1.886 1.0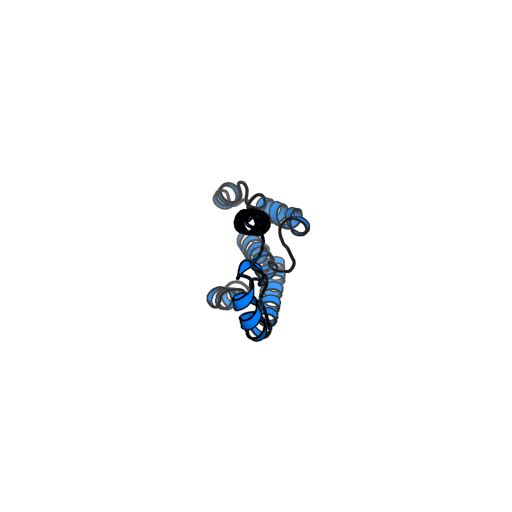0 97.88 88 SER A CA 1
ATOM 691 C C . SER A 1 88 ? 10.589 -7.854 -0.568 1.00 97.88 88 SER A C 1
ATOM 693 O O . SER A 1 88 ? 9.615 -7.563 0.122 1.00 97.88 88 SER A O 1
ATOM 695 N N . ASN A 1 89 ? 11.543 -8.687 -0.149 1.00 97.56 89 ASN A N 1
ATOM 696 C CA . ASN A 1 89 ? 11.458 -9.451 1.092 1.00 97.56 89 ASN A CA 1
ATOM 697 C C . ASN A 1 89 ? 11.355 -8.540 2.324 1.00 97.56 89 ASN A C 1
ATOM 699 O O . ASN A 1 89 ? 10.571 -8.824 3.226 1.00 97.56 89 ASN A O 1
ATOM 703 N N . GLU A 1 90 ? 12.072 -7.412 2.354 1.00 97.25 90 GLU A N 1
ATOM 704 C CA . GLU A 1 90 ? 11.958 -6.426 3.437 1.00 97.25 90 GLU A CA 1
ATOM 705 C C . GLU A 1 90 ? 10.538 -5.849 3.555 1.00 97.25 90 GLU A C 1
ATOM 707 O O . GLU A 1 90 ? 9.984 -5.770 4.655 1.00 97.25 90 GLU A O 1
ATOM 712 N N . PHE A 1 91 ? 9.938 -5.428 2.441 1.00 97.25 91 PHE A N 1
ATOM 713 C CA . PHE A 1 91 ? 8.592 -4.859 2.445 1.00 97.25 91 PHE A CA 1
ATOM 714 C C . PHE A 1 91 ? 7.521 -5.913 2.727 1.00 97.25 91 PHE A C 1
ATOM 716 O O . PHE A 1 91 ? 6.666 -5.685 3.580 1.00 97.25 91 PHE A O 1
ATOM 723 N N . LEU A 1 92 ? 7.613 -7.091 2.114 1.00 97.38 92 LEU A N 1
ATOM 724 C CA . LEU A 1 92 ? 6.691 -8.199 2.368 1.00 97.38 92 LEU A CA 1
ATOM 725 C C . LEU A 1 92 ? 6.778 -8.698 3.823 1.00 97.38 92 LEU A C 1
ATOM 727 O O . LEU A 1 92 ? 5.768 -9.075 4.410 1.00 97.38 92 LEU A O 1
ATOM 731 N N . GLN A 1 93 ? 7.953 -8.626 4.458 1.00 96.44 93 GLN A N 1
ATOM 732 C CA . GLN A 1 93 ? 8.095 -8.896 5.893 1.00 96.44 93 GLN A CA 1
ATOM 733 C C . GLN A 1 93 ? 7.386 -7.847 6.763 1.00 96.44 93 GLN A C 1
ATOM 735 O O . GLN A 1 93 ? 6.781 -8.190 7.777 1.00 96.44 93 GLN A O 1
ATOM 740 N N . LYS A 1 94 ? 7.442 -6.564 6.383 1.00 96.06 94 LYS A N 1
ATOM 741 C CA . LYS A 1 94 ? 6.690 -5.503 7.076 1.00 96.06 94 LYS A CA 1
ATOM 742 C C . LYS A 1 94 ? 5.181 -5.670 6.896 1.00 96.06 94 LYS A C 1
ATOM 744 O O . LYS A 1 94 ? 4.442 -5.371 7.830 1.00 96.06 94 LYS A O 1
ATOM 749 N N . ALA A 1 95 ? 4.739 -6.143 5.728 1.00 95.50 95 ALA A N 1
ATOM 750 C CA . ALA A 1 95 ? 3.340 -6.476 5.481 1.00 95.50 95 ALA A CA 1
ATOM 751 C C . ALA A 1 95 ? 2.866 -7.592 6.423 1.00 95.50 95 ALA A C 1
ATOM 753 O O . ALA A 1 95 ? 1.887 -7.382 7.129 1.00 95.50 95 ALA A O 1
ATOM 754 N N . GLU A 1 96 ? 3.609 -8.701 6.517 1.00 94.50 96 GLU A N 1
ATOM 755 C CA . GLU A 1 96 ? 3.306 -9.826 7.422 1.00 94.50 96 GLU A CA 1
ATOM 756 C C . GLU A 1 96 ? 3.107 -9.354 8.870 1.00 94.50 96 GLU A C 1
ATOM 758 O O . GLU A 1 96 ? 2.052 -9.567 9.463 1.00 94.50 96 GLU A O 1
ATOM 763 N N . TYR A 1 97 ? 4.067 -8.598 9.416 1.00 93.62 97 TYR A N 1
ATOM 764 C CA . TYR A 1 97 ? 3.956 -8.076 10.782 1.00 93.62 97 TYR A CA 1
ATOM 765 C C . TYR A 1 97 ? 2.755 -7.144 10.974 1.00 93.62 97 TYR A C 1
ATOM 767 O O . TYR A 1 97 ? 2.113 -7.156 12.025 1.00 93.62 97 TYR A O 1
ATOM 775 N N . ALA A 1 98 ? 2.440 -6.319 9.973 1.00 92.44 98 ALA A N 1
ATOM 776 C CA . ALA A 1 98 ? 1.296 -5.422 10.040 1.00 92.44 98 ALA A CA 1
ATOM 777 C C . ALA A 1 98 ? -0.041 -6.182 9.987 1.00 92.44 98 ALA A C 1
ATOM 779 O O . ALA A 1 98 ? -0.973 -5.777 10.689 1.00 92.44 98 ALA A O 1
ATOM 780 N N . ILE A 1 99 ? -0.122 -7.262 9.202 1.00 91.56 99 ILE A N 1
ATOM 781 C CA . ILE A 1 99 ? -1.279 -8.166 9.131 1.00 91.56 99 ILE A CA 1
ATOM 782 C C . ILE A 1 99 ? -1.480 -8.853 10.484 1.00 91.56 99 ILE A C 1
ATOM 784 O O . ILE A 1 99 ? -2.563 -8.751 11.057 1.00 91.56 99 ILE A O 1
ATOM 788 N N . GLU A 1 100 ? -0.437 -9.456 11.063 1.00 88.94 100 GLU A N 1
ATOM 789 C CA . GLU A 1 100 ? -0.506 -10.122 12.375 1.00 88.94 100 GLU A CA 1
ATOM 790 C C . GLU A 1 100 ? -0.982 -9.174 13.495 1.00 88.94 100 GLU A C 1
ATOM 792 O O . GLU A 1 100 ? -1.844 -9.515 14.320 1.00 88.94 100 GLU A O 1
ATOM 797 N N . GLU A 1 101 ? -0.454 -7.946 13.511 1.00 87.38 101 GLU A N 1
ATOM 798 C CA . GLU A 1 101 ? -0.835 -6.919 14.484 1.00 87.38 101 GLU A CA 1
ATOM 799 C C . GLU A 1 101 ? -2.317 -6.529 14.338 1.00 87.38 101 GLU A C 1
ATOM 801 O O . GLU A 1 101 ? -3.052 -6.424 15.329 1.00 87.38 101 GLU A O 1
ATOM 806 N N . LEU A 1 102 ? -2.785 -6.336 13.100 1.00 85.50 102 LEU A N 1
ATOM 807 C CA . LEU A 1 102 ? -4.156 -5.911 12.819 1.00 85.50 102 LEU A CA 1
ATOM 808 C C . LEU A 1 102 ? -5.176 -7.042 12.952 1.00 85.50 102 LEU A C 1
ATOM 810 O O . LEU A 1 102 ? -6.301 -6.776 13.386 1.00 85.50 102 LEU A O 1
ATOM 814 N N . PHE A 1 103 ? -4.784 -8.286 12.686 1.00 79.81 103 PHE A N 1
ATOM 815 C CA . PHE A 1 103 ? -5.596 -9.470 12.951 1.00 79.81 103 PHE A CA 1
ATOM 816 C C . PHE A 1 103 ? -5.967 -9.551 14.435 1.00 79.81 103 PHE A C 1
ATOM 818 O O . PHE A 1 103 ? -7.137 -9.714 14.782 1.00 79.81 103 PHE A O 1
ATOM 825 N N . THR A 1 104 ? -5.004 -9.308 15.326 1.00 70.50 104 THR A N 1
ATOM 826 C CA . THR A 1 104 ? -5.243 -9.271 16.778 1.00 70.50 104 THR A CA 1
ATOM 827 C C . THR A 1 104 ? -6.167 -8.109 17.184 1.00 70.50 104 THR A C 1
ATOM 829 O O . THR A 1 104 ? -7.022 -8.257 18.062 1.00 70.50 104 THR A O 1
ATOM 832 N N . ALA A 1 105 ? -6.044 -6.950 16.527 1.00 67.56 105 ALA A N 1
ATOM 833 C CA . ALA A 1 105 ? -6.880 -5.773 16.785 1.00 67.56 105 ALA A CA 1
ATOM 834 C C . ALA A 1 105 ? -8.316 -5.892 16.231 1.00 67.56 105 ALA A C 1
ATOM 836 O O . ALA A 1 105 ? -9.223 -5.228 16.745 1.00 67.56 105 ALA A O 1
ATOM 837 N N . SER A 1 106 ? -8.536 -6.723 15.206 1.00 65.94 106 SER A N 1
ATOM 838 C CA . SER A 1 106 ? -9.824 -6.892 14.515 1.00 65.94 106 SER A CA 1
ATOM 839 C C . SER A 1 106 ? -10.974 -7.253 15.468 1.00 65.94 106 SER A C 1
ATOM 841 O O . SER A 1 106 ? -12.052 -6.669 15.376 1.00 65.94 106 SER A O 1
ATOM 843 N N . ILE A 1 107 ? -10.725 -8.102 16.473 1.00 62.16 107 ILE A N 1
ATOM 844 C CA . ILE A 1 107 ? -11.732 -8.535 17.457 1.00 62.16 107 ILE A CA 1
ATOM 845 C C . ILE A 1 107 ? -12.275 -7.343 18.264 1.00 62.16 107 ILE A C 1
ATOM 847 O O . ILE A 1 107 ? -13.483 -7.222 18.470 1.00 62.16 107 ILE A O 1
ATOM 851 N N . SER A 1 108 ? -11.399 -6.423 18.677 1.00 63.94 108 SER A N 1
ATOM 852 C CA . SER A 1 108 ? -11.784 -5.190 19.384 1.00 63.94 108 SER A CA 1
ATOM 853 C C . SER A 1 108 ? -12.449 -4.170 18.452 1.00 63.94 108 SER A C 1
ATOM 855 O O . SER A 1 108 ? -13.311 -3.400 18.878 1.00 63.94 108 SER A O 1
ATOM 857 N N . LYS A 1 109 ? -12.070 -4.175 17.170 1.00 63.28 109 LYS A N 1
ATOM 858 C CA . LYS A 1 109 ? -12.554 -3.253 16.134 1.00 63.28 109 LYS A CA 1
ATOM 859 C C . LYS A 1 109 ? -13.959 -3.570 15.616 1.00 63.28 109 LYS A C 1
ATOM 861 O O . LYS A 1 109 ? -14.632 -2.638 15.180 1.00 63.28 109 LYS A O 1
ATOM 866 N N . ILE A 1 110 ? -14.445 -4.811 15.737 1.00 66.62 110 ILE A N 1
ATOM 867 C CA . ILE A 1 110 ? -15.828 -5.193 15.373 1.00 66.62 110 ILE A CA 1
ATOM 868 C C . ILE A 1 110 ? -16.855 -4.290 16.074 1.00 66.62 110 ILE A C 1
ATOM 870 O O . ILE A 1 110 ? -17.803 -3.816 15.455 1.00 66.62 110 ILE A O 1
ATOM 874 N N . ALA A 1 111 ? -16.656 -3.986 17.360 1.00 66.44 111 ALA A N 1
ATOM 875 C CA . ALA A 1 111 ? -17.562 -3.101 18.093 1.00 66.44 111 ALA A CA 1
ATOM 876 C C . ALA A 1 111 ? -17.538 -1.655 17.560 1.00 66.44 111 ALA A C 1
ATOM 878 O O . ALA A 1 111 ? -18.551 -0.960 17.610 1.00 66.44 111 ALA A O 1
ATOM 879 N N . THR A 1 112 ? -16.396 -1.195 17.044 1.00 67.38 112 THR A N 1
ATOM 880 C CA . THR A 1 112 ? -16.227 0.155 16.494 1.00 67.38 112 THR A CA 1
ATOM 881 C C . THR A 1 112 ? -16.805 0.283 15.085 1.00 67.38 112 THR A C 1
ATOM 883 O O . THR A 1 112 ? -17.464 1.286 14.808 1.00 67.38 112 THR A O 1
ATOM 886 N N . SER A 1 113 ? -16.620 -0.711 14.208 1.00 64.75 113 SER A N 1
ATOM 887 C CA . SER A 1 113 ? -17.153 -0.649 12.836 1.00 64.75 113 SER A CA 1
ATOM 888 C C . SER A 1 113 ? -18.678 -0.708 12.803 1.00 64.75 113 SER A C 1
ATOM 890 O O . SER A 1 113 ? -19.300 0.040 12.051 1.00 64.75 113 SER A O 1
ATOM 892 N N . LEU A 1 114 ? -19.286 -1.477 13.717 1.00 71.19 114 LEU A N 1
ATOM 893 C CA . LEU A 1 114 ? -20.739 -1.505 13.915 1.00 71.19 114 LEU A CA 1
ATOM 894 C C . LEU A 1 114 ? -21.325 -0.136 14.305 1.00 71.19 114 LEU A C 1
ATOM 896 O O . LEU A 1 114 ? -22.506 0.107 14.064 1.00 71.19 114 LEU A O 1
ATOM 900 N N . LEU A 1 115 ? -20.532 0.743 14.928 1.00 69.56 115 LEU A N 1
ATOM 901 C CA . LEU A 1 115 ? -20.983 2.053 15.413 1.00 69.56 115 LEU A CA 1
ATOM 902 C C . LEU A 1 115 ? -20.644 3.217 14.472 1.00 69.56 115 LEU A C 1
ATOM 904 O O . LEU A 1 115 ? -21.350 4.224 14.498 1.00 69.56 115 LEU A O 1
ATOM 908 N N . LEU A 1 116 ? -19.563 3.119 13.693 1.00 69.94 116 LEU A N 1
ATOM 909 C CA . LEU A 1 116 ? -19.061 4.207 12.846 1.00 69.94 116 LEU A CA 1
ATOM 910 C C . LEU A 1 116 ? -19.254 3.895 11.355 1.00 69.94 116 LEU A C 1
ATOM 912 O O . LEU A 1 116 ? -20.260 4.289 10.769 1.00 69.94 116 LEU A O 1
ATOM 916 N N . ASN A 1 117 ? -18.259 3.252 10.744 1.00 70.00 117 ASN A N 1
ATOM 917 C CA . ASN A 1 117 ? -18.258 2.630 9.420 1.00 70.00 117 ASN A CA 1
ATOM 918 C C . ASN A 1 117 ? -16.950 1.824 9.262 1.00 70.00 117 ASN A C 1
ATOM 920 O O . ASN A 1 117 ? -16.033 1.967 10.077 1.00 70.00 117 ASN A O 1
ATOM 924 N N . ASP A 1 118 ? -16.828 1.050 8.184 1.00 67.62 118 ASP A N 1
ATOM 925 C CA . ASP A 1 118 ? -15.632 0.236 7.924 1.00 67.62 118 ASP A CA 1
ATOM 926 C C . ASP A 1 118 ? -14.404 1.055 7.471 1.00 67.62 118 ASP A C 1
ATOM 928 O O . ASP A 1 118 ? -13.276 0.674 7.764 1.00 67.62 118 ASP A O 1
ATOM 932 N N . ASN A 1 119 ? -14.580 2.238 6.864 1.00 67.50 119 ASN A N 1
ATOM 933 C CA . ASN A 1 119 ? -13.476 3.159 6.524 1.00 67.50 119 ASN A CA 1
ATOM 934 C C . ASN A 1 119 ? -12.716 3.692 7.753 1.00 67.50 119 ASN A C 1
ATOM 936 O O . ASN A 1 119 ? -11.605 4.220 7.600 1.00 67.50 119 ASN A O 1
ATOM 940 N N . ALA A 1 120 ? -13.321 3.604 8.942 1.00 66.12 120 ALA A N 1
ATOM 941 C CA . ALA A 1 120 ? -12.705 3.954 10.217 1.00 66.12 120 ALA A CA 1
ATOM 942 C C . ALA A 1 120 ? -11.745 2.869 10.731 1.00 66.12 120 ALA A C 1
ATOM 944 O O . ALA A 1 120 ? -11.014 3.120 11.691 1.00 66.12 120 ALA A O 1
ATOM 945 N N . LEU A 1 121 ? -11.748 1.680 10.123 1.00 75.44 121 LEU A N 1
ATOM 946 C CA . LEU A 1 121 ? -10.835 0.603 10.466 1.00 75.44 121 LEU A CA 1
ATOM 947 C C . LEU A 1 121 ? -9.554 0.677 9.632 1.00 75.44 121 LEU A C 1
ATOM 949 O O . LEU A 1 121 ? -9.565 1.060 8.463 1.00 75.44 121 LEU A O 1
ATOM 953 N N . ASP A 1 122 ? -8.446 0.277 10.253 1.00 80.88 122 ASP A N 1
ATOM 954 C CA . ASP A 1 122 ? -7.221 -0.035 9.516 1.00 80.88 122 ASP A CA 1
ATOM 955 C C . ASP A 1 122 ? -7.427 -1.289 8.674 1.00 80.88 122 ASP A C 1
ATOM 957 O O . ASP A 1 122 ? -8.018 -2.262 9.150 1.00 80.88 122 ASP A O 1
ATOM 961 N N . TYR A 1 123 ? -6.902 -1.261 7.455 1.00 83.81 123 TYR A N 1
ATOM 962 C CA . TYR A 1 123 ? -6.928 -2.392 6.547 1.00 83.81 123 TYR A CA 1
ATOM 963 C C . TYR A 1 123 ? -5.994 -3.491 7.058 1.00 83.81 123 TYR A C 1
ATOM 965 O O . TYR A 1 123 ? -4.778 -3.301 7.114 1.00 83.81 123 TYR A O 1
ATOM 973 N N . SER A 1 124 ? -6.566 -4.626 7.461 1.00 84.00 124 SER A N 1
ATOM 974 C CA . SER A 1 124 ? -5.843 -5.732 8.099 1.00 84.00 124 SER A CA 1
ATOM 975 C C . SER A 1 124 ? -5.138 -6.680 7.135 1.00 84.00 124 SER A C 1
ATOM 977 O O . SER A 1 124 ? -4.404 -7.538 7.609 1.00 84.00 124 SER A O 1
ATOM 979 N N . GLY A 1 125 ? -5.349 -6.531 5.826 1.00 84.81 125 GLY A N 1
ATOM 980 C CA . GLY A 1 125 ? -5.015 -7.558 4.841 1.00 84.81 125 GLY A CA 1
ATOM 981 C C . GLY A 1 125 ? -6.077 -8.653 4.771 1.00 84.81 125 GLY A C 1
ATOM 982 O O . GLY A 1 125 ? -6.833 -8.867 5.726 1.00 84.81 125 GLY A O 1
ATOM 983 N N . GLU A 1 126 ? -6.139 -9.312 3.620 1.00 87.38 126 GLU A N 1
ATOM 984 C CA . GLU A 1 126 ? -7.035 -10.440 3.350 1.00 87.38 126 GLU A CA 1
ATOM 985 C C . GLU A 1 126 ? -6.306 -11.783 3.530 1.00 87.38 126 GLU A C 1
ATOM 987 O O . GLU A 1 126 ? -5.100 -11.880 3.296 1.00 87.38 126 GLU A O 1
ATOM 992 N N . ASP A 1 127 ? -7.037 -12.855 3.862 1.00 86.81 127 ASP A N 1
ATOM 993 C CA . ASP A 1 127 ? -6.459 -14.191 4.117 1.00 86.81 127 ASP A CA 1
ATOM 994 C C . ASP A 1 127 ? -5.559 -14.686 2.968 1.00 86.81 127 ASP A C 1
ATOM 996 O O . ASP A 1 127 ? -4.539 -15.343 3.177 1.00 86.81 127 ASP A O 1
ATOM 1000 N N . TYR A 1 128 ? -5.938 -14.384 1.723 1.00 89.12 128 TYR A N 1
ATOM 1001 C CA . TYR A 1 128 ? -5.171 -14.800 0.551 1.00 89.12 128 TYR A CA 1
ATOM 1002 C C . TYR A 1 128 ? -3.883 -13.993 0.367 1.00 89.12 128 TYR A C 1
ATOM 1004 O O . TYR A 1 128 ? -2.924 -14.523 -0.190 1.00 89.12 128 TYR A O 1
ATOM 1012 N N . GLU A 1 129 ? -3.833 -12.741 0.818 1.00 90.75 129 GLU A N 1
ATOM 1013 C CA . GLU A 1 129 ? -2.636 -11.900 0.721 1.00 90.75 129 GLU A CA 1
ATOM 1014 C C . GLU A 1 129 ? -1.549 -12.423 1.652 1.00 90.75 129 GLU A C 1
ATOM 1016 O O . GLU A 1 129 ? -0.407 -12.561 1.220 1.00 90.75 129 GLU A O 1
ATOM 1021 N N . ASP A 1 130 ? -1.923 -12.820 2.870 1.00 90.06 130 ASP A N 1
ATOM 1022 C CA . ASP A 1 130 ? -1.023 -13.464 3.832 1.00 90.06 130 ASP A CA 1
ATOM 1023 C C . ASP A 1 130 ? -0.453 -14.784 3.281 1.00 90.06 130 ASP A C 1
ATOM 1025 O O . ASP A 1 130 ? 0.753 -15.038 3.304 1.00 90.06 130 ASP A O 1
ATOM 1029 N N . ILE A 1 131 ? -1.297 -15.602 2.644 1.00 90.19 131 ILE A N 1
ATOM 1030 C CA . ILE A 1 131 ? -0.826 -16.815 1.961 1.00 90.19 131 ILE A CA 1
ATOM 1031 C C . ILE A 1 131 ? 0.158 -16.460 0.835 1.00 90.19 131 ILE A C 1
ATOM 1033 O O . ILE A 1 131 ? 1.200 -17.112 0.716 1.00 90.19 131 ILE A O 1
ATOM 1037 N N . TYR A 1 132 ? -0.129 -15.435 0.025 1.00 91.12 132 TYR A N 1
ATOM 1038 C CA . TYR A 1 132 ? 0.747 -15.020 -1.075 1.00 91.12 132 TYR A CA 1
ATOM 1039 C C . TYR A 1 132 ? 2.108 -14.502 -0.608 1.00 91.12 132 TYR A C 1
ATOM 1041 O O . TYR A 1 132 ? 3.088 -14.698 -1.333 1.00 91.12 132 TYR A O 1
ATOM 1049 N N . LEU A 1 133 ? 2.217 -13.927 0.595 1.00 92.31 133 LEU A N 1
ATOM 1050 C CA . LEU A 1 133 ? 3.512 -13.540 1.165 1.00 92.31 133 LEU A CA 1
ATOM 1051 C C . LEU A 1 133 ? 4.492 -14.717 1.172 1.00 92.31 133 LEU A C 1
ATOM 1053 O O . LEU A 1 133 ? 5.645 -14.554 0.779 1.00 92.31 133 LEU A O 1
ATOM 1057 N N . ASN A 1 134 ? 4.021 -15.919 1.511 1.00 90.31 134 ASN A N 1
ATOM 1058 C CA . ASN A 1 134 ? 4.846 -17.132 1.523 1.00 90.31 134 ASN A CA 1
ATOM 1059 C C . ASN A 1 134 ? 5.366 -17.531 0.134 1.00 90.31 134 ASN A C 1
ATOM 1061 O O . ASN A 1 134 ? 6.377 -18.222 0.031 1.00 90.31 134 ASN A O 1
ATOM 1065 N N . ILE A 1 135 ? 4.679 -17.123 -0.936 1.00 90.88 135 ILE A N 1
ATOM 1066 C CA . ILE A 1 135 ? 5.075 -17.427 -2.316 1.00 90.88 135 ILE A CA 1
ATOM 1067 C C . ILE A 1 135 ? 6.149 -16.449 -2.797 1.00 90.88 135 ILE A C 1
ATOM 1069 O O . ILE A 1 135 ? 7.090 -16.860 -3.474 1.00 90.88 135 ILE A O 1
ATOM 1073 N N . PHE A 1 136 ? 6.017 -15.165 -2.458 1.00 91.81 136 PHE A N 1
ATOM 1074 C CA . PHE A 1 136 ? 6.893 -14.113 -2.980 1.00 91.81 136 PHE A CA 1
ATOM 1075 C C . PHE A 1 136 ? 8.103 -13.797 -2.087 1.00 91.81 136 PHE A C 1
ATOM 1077 O O . PHE A 1 136 ? 9.087 -13.275 -2.610 1.00 91.81 136 PHE A O 1
ATOM 1084 N N . LYS A 1 137 ? 8.074 -14.146 -0.789 1.00 87.06 137 LYS A N 1
ATOM 1085 C CA . LYS A 1 137 ? 9.184 -13.969 0.176 1.00 87.06 137 LYS A CA 1
ATOM 1086 C C . LYS A 1 137 ? 10.285 -15.046 0.069 1.00 87.06 137 LYS A C 1
ATOM 1088 O O . LYS A 1 137 ? 10.699 -15.603 1.088 1.00 87.06 137 LYS A O 1
ATOM 1093 N N . ALA A 1 138 ? 10.724 -15.383 -1.143 1.00 66.75 138 ALA A N 1
ATOM 1094 C CA . ALA A 1 138 ? 11.696 -16.458 -1.397 1.00 66.75 138 ALA A CA 1
ATOM 1095 C C . ALA A 1 138 ? 13.153 -15.970 -1.473 1.00 66.75 138 ALA A C 1
ATOM 1097 O O . ALA A 1 138 ? 13.383 -14.802 -1.870 1.00 66.75 138 ALA A O 1
#

Radius of gyration: 22.27 Å; chains: 1; bounding box: 64×45×55 Å

Sequence (138 aa):
MVNSMPSVKGIKILQYALILIIMTACASTQTSTEQFANTDDMLLRGDYQAVISQLEAAKEKEYKAKDRVLYYLDLGMLHHYAGNFEKSNEFLQKAEYAIEELFTASISKIATSLLLNDNALDYSGEDYEDIYLNIFKA

Secondary structure (DSSP, 8-state):
----PPPHHHHHHHHHHHHHHHHHHGGGG----GGGTTHHHHHHTT-HHHHHHHHHHHHHHH--GGGHHHHHHHHHHHHHHTT-HHHHHHHHHHHHHHHHHHHHHHHHHHHHHTTS-GGGS-----HHHHHHHHHH--

pLDDT: mean 82.87, std 13.0, range [42.44, 97.88]